Protein AF-A0AAQ4F7Z7-F1 (afdb_monomer_lite)

Structure (mmCIF, N/CA/C/O backbone):
data_AF-A0AAQ4F7Z7-F1
#
_entry.id   AF-A0AAQ4F7Z7-F1
#
loop_
_atom_site.group_PDB
_atom_site.id
_atom_site.type_symbol
_atom_site.label_atom_id
_atom_site.label_alt_id
_atom_site.label_comp_id
_atom_site.label_asym_id
_atom_site.label_entity_id
_atom_site.label_seq_id
_atom_site.pdbx_PDB_ins_code
_atom_site.Cartn_x
_atom_site.Cartn_y
_atom_site.Cartn_z
_atom_site.occupancy
_atom_site.B_iso_or_equiv
_atom_site.auth_seq_id
_atom_site.auth_comp_id
_atom_site.auth_asym_id
_atom_site.auth_atom_id
_atom_site.pdbx_PDB_model_num
ATOM 1 N N . MET A 1 1 ? 2.994 1.081 -28.480 1.00 55.53 1 MET A N 1
ATOM 2 C CA . MET A 1 1 ? 3.587 0.196 -27.455 1.00 55.53 1 MET A CA 1
ATOM 3 C C . MET A 1 1 ? 2.539 -0.004 -26.378 1.00 55.53 1 MET A C 1
ATOM 5 O O . MET A 1 1 ? 1.970 0.988 -25.948 1.00 55.53 1 MET A O 1
ATOM 9 N N . GLN A 1 2 ? 2.199 -1.246 -26.034 1.00 67.44 2 GLN A N 1
ATOM 10 C CA . GLN A 1 2 ? 1.186 -1.536 -25.015 1.00 67.44 2 GLN A CA 1
ATOM 11 C C . GLN A 1 2 ? 1.857 -1.473 -23.636 1.00 67.44 2 GLN A C 1
ATOM 13 O O . GLN A 1 2 ? 2.880 -2.117 -23.432 1.00 67.44 2 GLN A O 1
ATOM 18 N N . GLN A 1 3 ? 1.331 -0.647 -22.734 1.00 80.88 3 GLN A N 1
ATOM 19 C CA . GLN A 1 3 ? 1.844 -0.476 -21.374 1.00 80.88 3 GLN A CA 1
ATOM 20 C C . GLN A 1 3 ? 1.033 -1.356 -20.419 1.00 80.88 3 GLN A C 1
ATOM 22 O O . GLN A 1 3 ? -0.194 -1.390 -20.507 1.00 80.88 3 GLN A O 1
ATOM 27 N N . VAL A 1 4 ? 1.715 -2.064 -19.521 1.00 94.56 4 VAL A N 1
ATOM 28 C CA . VAL A 1 4 ? 1.096 -2.871 -18.465 1.00 94.56 4 VAL A CA 1
ATOM 29 C C . VAL A 1 4 ? 0.907 -1.999 -17.232 1.00 94.56 4 VAL A C 1
ATOM 31 O O . VAL A 1 4 ? 1.832 -1.295 -16.827 1.00 94.56 4 VAL A O 1
ATOM 34 N N . VAL A 1 5 ? -0.291 -2.055 -16.650 1.00 94.19 5 VAL A N 1
ATOM 35 C CA . VAL A 1 5 ? -0.657 -1.344 -15.422 1.00 94.19 5 VAL A CA 1
ATOM 36 C C . VAL A 1 5 ? -1.108 -2.366 -14.384 1.00 94.19 5 VAL A C 1
ATOM 38 O O . VAL A 1 5 ? -1.973 -3.190 -14.673 1.00 94.19 5 VAL A O 1
ATOM 41 N N . VAL A 1 6 ? -0.528 -2.313 -13.185 1.00 94.81 6 VAL A N 1
ATOM 42 C CA . VAL A 1 6 ? -0.918 -3.155 -12.043 1.00 94.81 6 VAL A CA 1
ATOM 43 C C . VAL A 1 6 ? -1.236 -2.267 -10.854 1.00 94.81 6 VAL A C 1
ATOM 45 O O . VAL A 1 6 ? -0.502 -1.320 -10.578 1.00 94.81 6 VAL A O 1
ATOM 48 N N . ALA A 1 7 ? -2.307 -2.604 -10.139 1.00 94.62 7 ALA A N 1
ATOM 49 C CA . ALA A 1 7 ? -2.650 -1.994 -8.864 1.00 94.62 7 ALA A CA 1
ATOM 50 C C . ALA A 1 7 ? -2.419 -2.987 -7.714 1.00 94.62 7 ALA A C 1
ATOM 52 O O . ALA A 1 7 ? -2.686 -4.181 -7.861 1.00 94.62 7 ALA A O 1
ATOM 53 N N . ALA A 1 8 ? -1.955 -2.491 -6.570 1.00 94.62 8 ALA A N 1
ATOM 54 C CA . ALA A 1 8 ? -1.839 -3.248 -5.328 1.00 94.62 8 ALA A CA 1
ATOM 55 C C . ALA A 1 8 ? -2.607 -2.545 -4.202 1.00 94.62 8 ALA A C 1
ATOM 57 O O . ALA A 1 8 ? -2.615 -1.318 -4.115 1.00 94.62 8 ALA A O 1
ATOM 58 N N . VAL A 1 9 ? -3.247 -3.344 -3.347 1.00 96.31 9 VAL A N 1
ATOM 59 C CA . VAL A 1 9 ? -3.968 -2.884 -2.154 1.00 96.31 9 VAL A CA 1
ATOM 60 C C . VAL A 1 9 ? -3.237 -3.429 -0.937 1.00 96.31 9 VAL A C 1
ATOM 62 O O . VAL A 1 9 ? -3.183 -4.642 -0.731 1.00 96.31 9 VAL A O 1
ATOM 65 N N . CYS A 1 10 ? -2.654 -2.533 -0.151 1.00 96.75 10 CYS A N 1
ATOM 66 C CA . CYS A 1 10 ? -1.739 -2.872 0.930 1.00 96.75 10 CYS A CA 1
ATOM 67 C C . CYS A 1 10 ? -2.310 -2.366 2.263 1.00 96.75 10 CYS A C 1
ATOM 69 O O . CYS A 1 10 ? -2.102 -1.200 2.602 1.00 96.75 10 CYS A O 1
ATOM 71 N N . PRO A 1 11 ? -3.069 -3.194 3.004 1.00 97.19 11 PRO A N 1
ATOM 72 C CA . PRO A 1 11 ? -3.557 -2.835 4.330 1.00 97.19 11 PRO A CA 1
ATOM 73 C C . PRO A 1 11 ? -2.435 -2.918 5.374 1.00 97.19 11 PRO A C 1
ATOM 75 O O . PRO A 1 11 ? -1.688 -3.895 5.421 1.00 97.19 11 PRO A O 1
ATOM 78 N N . PHE A 1 12 ? -2.370 -1.930 6.261 1.00 97.62 12 PHE A N 1
ATOM 79 C CA . PHE A 1 12 ? -1.374 -1.797 7.322 1.00 97.62 12 PHE A CA 1
ATOM 80 C C . PHE A 1 12 ? -2.029 -1.791 8.708 1.00 97.62 12 PHE A C 1
ATOM 82 O O . PHE A 1 12 ? -3.159 -1.334 8.867 1.00 97.62 12 PHE A O 1
ATOM 89 N N . PRO A 1 13 ? -1.333 -2.275 9.751 1.00 96.75 13 PRO A N 1
ATOM 90 C CA . PRO A 1 13 ? -1.872 -2.280 11.110 1.00 96.75 13 PRO A CA 1
ATOM 91 C C . PRO A 1 13 ? -1.976 -0.875 11.721 1.00 96.75 13 PRO A C 1
ATOM 93 O O . PRO A 1 13 ? -2.797 -0.663 12.609 1.00 96.75 13 PRO A O 1
ATOM 96 N N . THR A 1 14 ? -1.147 0.076 11.278 1.00 97.31 14 THR A N 1
ATOM 97 C CA . THR A 1 14 ? -1.114 1.458 11.776 1.00 97.31 14 THR A CA 1
ATOM 98 C C . THR A 1 14 ? -0.754 2.434 10.655 1.00 97.31 14 THR A C 1
ATOM 100 O O . T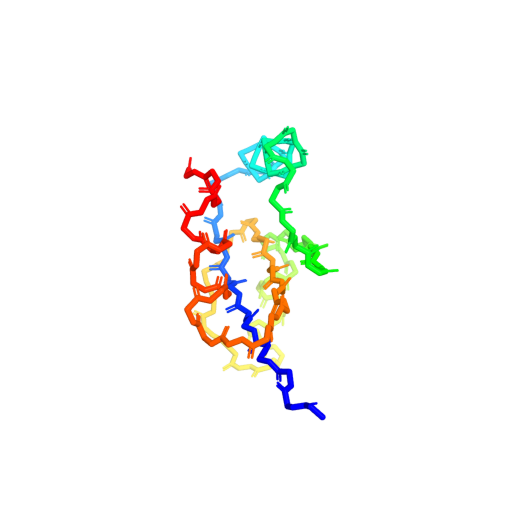HR A 1 14 ? -0.145 2.052 9.655 1.00 97.31 14 THR A O 1
ATOM 103 N N . VAL A 1 15 ? -1.080 3.717 10.843 1.00 97.69 15 VAL A N 1
ATOM 104 C CA . VAL A 1 15 ? -0.653 4.796 9.933 1.00 97.69 15 VAL A CA 1
ATOM 105 C C . VAL A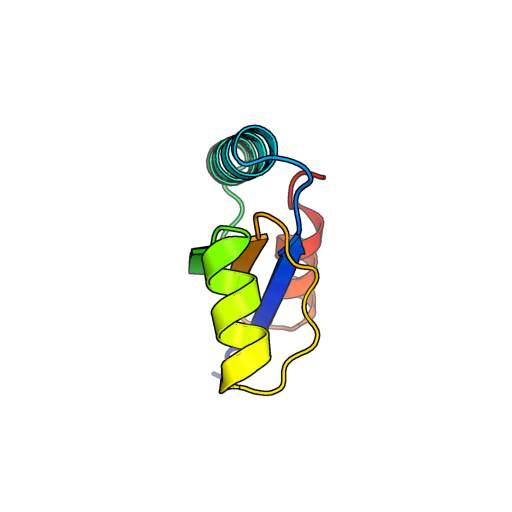 1 15 ? 0.874 4.897 9.879 1.00 97.69 15 VAL A C 1
ATOM 107 O O . VAL A 1 15 ? 1.437 5.052 8.801 1.00 97.69 15 VAL A O 1
ATOM 110 N N . THR A 1 16 ? 1.556 4.745 11.019 1.00 97.50 16 THR A N 1
ATOM 111 C CA . THR A 1 16 ? 3.025 4.752 11.084 1.00 97.50 16 THR A CA 1
ATOM 112 C C . THR A 1 16 ? 3.636 3.667 10.201 1.00 97.50 16 THR A C 1
ATOM 114 O O . THR A 1 16 ? 4.535 3.973 9.428 1.00 97.50 16 THR A O 1
ATOM 117 N N . ALA A 1 17 ? 3.106 2.438 10.240 1.00 97.44 17 ALA A N 1
ATOM 118 C CA . ALA A 1 17 ? 3.593 1.348 9.394 1.00 97.44 17 ALA A CA 1
ATOM 119 C C . ALA A 1 17 ? 3.408 1.652 7.895 1.00 97.44 17 ALA A C 1
ATOM 121 O O . ALA A 1 17 ? 4.299 1.384 7.093 1.00 97.44 17 ALA A O 1
ATOM 122 N N . ALA A 1 18 ? 2.285 2.274 7.514 1.00 97.19 18 ALA A N 1
ATOM 123 C CA . ALA A 1 18 ? 2.073 2.722 6.137 1.00 97.19 18 ALA A CA 1
ATOM 124 C C . ALA A 1 18 ? 3.087 3.808 5.725 1.00 97.19 18 ALA A C 1
ATOM 126 O O . ALA A 1 18 ? 3.658 3.743 4.639 1.00 97.19 18 ALA A O 1
ATOM 127 N N . ILE A 1 19 ? 3.358 4.787 6.596 1.00 96.81 19 ILE A N 1
ATOM 128 C CA . ILE A 1 19 ? 4.353 5.842 6.338 1.00 96.81 19 ILE A CA 1
ATOM 129 C C . ILE A 1 19 ? 5.752 5.244 6.173 1.00 96.81 19 ILE A C 1
ATOM 131 O O . ILE A 1 19 ? 6.456 5.594 5.228 1.00 96.81 19 ILE A O 1
ATOM 135 N N . GLU A 1 20 ? 6.153 4.331 7.058 1.00 97.31 20 GLU A N 1
ATOM 136 C CA . GLU A 1 20 ? 7.444 3.642 6.973 1.00 97.31 20 GLU A CA 1
ATOM 137 C C . GLU A 1 20 ? 7.594 2.897 5.642 1.00 97.31 20 GLU A C 1
ATOM 139 O O . GLU A 1 20 ? 8.636 3.013 4.992 1.00 97.31 20 GLU A O 1
ATOM 144 N N . ALA A 1 21 ? 6.537 2.218 5.184 1.00 96.50 21 ALA A N 1
ATOM 145 C CA . ALA A 1 21 ? 6.523 1.559 3.884 1.00 96.50 21 ALA A CA 1
ATOM 146 C C . ALA A 1 21 ? 6.687 2.554 2.720 1.00 96.50 21 ALA A C 1
ATOM 148 O O . ALA A 1 21 ? 7.468 2.298 1.802 1.00 96.50 21 ALA A O 1
ATOM 149 N N . VAL A 1 22 ? 6.019 3.715 2.754 1.00 96.31 22 VAL A N 1
ATOM 150 C CA . VAL A 1 22 ? 6.203 4.766 1.731 1.00 96.31 22 VAL A CA 1
ATOM 151 C C . VAL A 1 22 ? 7.638 5.291 1.736 1.00 96.31 22 VAL A C 1
ATOM 153 O O . VAL A 1 22 ? 8.259 5.387 0.678 1.00 96.31 22 VAL A O 1
ATOM 156 N N . VAL A 1 23 ? 8.195 5.591 2.912 1.00 96.56 23 VAL A N 1
ATOM 157 C CA . VAL A 1 23 ? 9.573 6.087 3.044 1.00 96.56 23 VAL A CA 1
ATOM 158 C C . VAL A 1 23 ? 10.567 5.085 2.461 1.00 96.56 23 VAL A C 1
ATOM 160 O O . VAL A 1 23 ? 11.409 5.469 1.650 1.00 96.56 23 VAL A O 1
ATOM 163 N N . GLN A 1 24 ? 10.447 3.805 2.815 1.00 95.69 24 GLN A N 1
ATOM 164 C CA . GLN A 1 24 ? 11.323 2.755 2.294 1.00 95.69 24 GLN A CA 1
ATOM 165 C C . GLN A 1 24 ? 11.161 2.568 0.781 1.00 95.69 24 GLN A C 1
ATOM 167 O O . GLN A 1 24 ? 12.156 2.468 0.069 1.00 95.69 24 GLN A O 1
ATOM 172 N N . THR A 1 25 ? 9.927 2.604 0.269 1.00 94.81 25 THR A N 1
ATOM 173 C CA . THR A 1 25 ? 9.642 2.533 -1.176 1.00 94.81 25 THR A CA 1
ATOM 174 C C . THR A 1 25 ? 10.386 3.633 -1.939 1.00 94.81 25 THR A C 1
ATOM 176 O O . THR A 1 25 ? 11.032 3.360 -2.954 1.00 94.81 25 THR A O 1
ATOM 179 N N . LEU A 1 26 ? 10.352 4.867 -1.422 1.00 93.75 26 LEU A N 1
ATOM 180 C CA . LEU A 1 26 ? 11.056 6.009 -2.009 1.00 93.75 26 LEU A CA 1
ATOM 181 C C . LEU A 1 26 ? 12.581 5.879 -1.880 1.00 93.75 26 LEU A C 1
ATOM 183 O O . LEU A 1 26 ? 13.298 6.134 -2.845 1.00 93.75 26 LEU A O 1
ATOM 187 N N . GLN A 1 27 ? 13.093 5.444 -0.726 1.00 94.88 27 GLN A N 1
ATOM 188 C CA . GLN A 1 27 ? 14.533 5.257 -0.499 1.00 94.88 27 GLN A CA 1
ATOM 189 C C . GLN A 1 27 ? 15.133 4.165 -1.391 1.00 94.88 27 GLN A C 1
ATOM 191 O O . GLN A 1 27 ? 16.243 4.320 -1.898 1.00 94.88 27 GLN A O 1
ATOM 196 N N . CYS A 1 28 ? 14.387 3.087 -1.632 1.00 92.50 28 CYS A N 1
ATOM 197 C CA . CYS A 1 28 ? 14.772 2.016 -2.546 1.00 92.50 28 CYS A CA 1
ATOM 198 C C . CYS A 1 28 ? 14.579 2.383 -4.025 1.00 92.50 28 CYS A C 1
ATOM 200 O O . CYS A 1 28 ? 14.911 1.575 -4.889 1.00 92.50 28 CYS A O 1
ATOM 202 N N . SER A 1 29 ? 14.067 3.583 -4.329 1.00 92.62 29 SER A N 1
ATOM 203 C CA . SER A 1 29 ? 13.778 4.035 -5.696 1.00 92.62 29 SER A CA 1
ATOM 204 C C . SER A 1 29 ? 12.899 3.048 -6.474 1.00 92.62 29 SER A C 1
ATOM 206 O O . SER A 1 29 ? 13.084 2.853 -7.677 1.00 92.62 29 SER A O 1
ATOM 208 N N . VAL A 1 30 ? 11.942 2.406 -5.792 1.00 92.69 30 VAL A N 1
ATOM 209 C CA . VAL A 1 30 ? 10.976 1.524 -6.457 1.00 92.69 30 VAL A CA 1
ATOM 210 C C . VAL A 1 30 ? 10.129 2.393 -7.394 1.00 92.69 30 VAL A C 1
ATOM 212 O O . VAL A 1 30 ? 9.549 3.381 -6.936 1.00 92.69 30 VAL A O 1
ATOM 215 N N . PRO A 1 31 ? 10.043 2.078 -8.699 1.00 92.12 31 PRO A N 1
ATOM 216 C CA . PRO A 1 31 ? 9.347 2.923 -9.663 1.00 92.12 31 PRO A CA 1
ATOM 217 C C . PRO A 1 31 ? 7.832 2.705 -9.561 1.00 92.12 31 PRO A C 1
ATOM 219 O O . PRO A 1 31 ? 7.222 1.980 -10.347 1.00 92.12 31 PRO A O 1
ATOM 222 N N . VAL A 1 32 ? 7.229 3.334 -8.557 1.00 94.75 32 VAL A N 1
ATOM 223 C CA . VAL A 1 32 ? 5.778 3.395 -8.383 1.00 94.75 32 VAL A CA 1
ATOM 224 C C . VAL A 1 32 ? 5.230 4.567 -9.194 1.00 94.75 32 VAL A C 1
ATOM 226 O O . VAL A 1 32 ? 5.779 5.667 -9.155 1.00 94.75 32 VAL A O 1
ATOM 229 N N . ALA A 1 33 ? 4.142 4.347 -9.925 1.00 95.38 33 ALA A N 1
ATOM 230 C CA . ALA A 1 33 ? 3.470 5.398 -10.682 1.00 95.38 33 ALA A CA 1
ATOM 231 C C . ALA A 1 33 ? 2.584 6.272 -9.782 1.00 95.38 33 ALA A C 1
ATOM 233 O O . ALA A 1 33 ? 2.563 7.491 -9.947 1.00 95.38 33 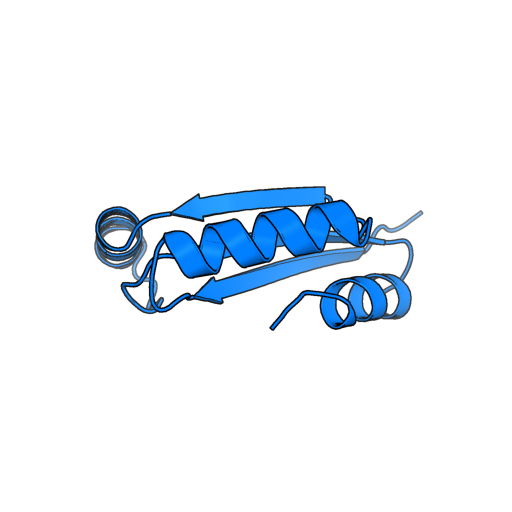ALA A O 1
ATOM 234 N N . ARG A 1 34 ? 1.853 5.665 -8.833 1.00 96.69 34 ARG A N 1
ATOM 235 C CA . ARG A 1 34 ? 0.988 6.369 -7.867 1.00 96.69 34 ARG A CA 1
ATOM 236 C C . ARG A 1 34 ? 0.956 5.676 -6.509 1.00 96.69 34 ARG A C 1
ATOM 238 O O . ARG A 1 34 ? 0.989 4.450 -6.444 1.00 96.69 34 ARG A O 1
ATOM 245 N N . ILE A 1 35 ? 0.851 6.476 -5.450 1.00 97.12 35 ILE A N 1
ATOM 246 C CA . ILE A 1 35 ? 0.664 6.033 -4.066 1.00 97.12 35 ILE A CA 1
ATOM 247 C C . ILE A 1 35 ? -0.470 6.866 -3.473 1.00 97.12 35 ILE A C 1
ATOM 249 O O . ILE A 1 35 ? -0.337 8.081 -3.377 1.00 97.12 35 ILE A O 1
ATOM 253 N N . GLU A 1 36 ? -1.554 6.218 -3.062 1.00 98.00 36 GLU A N 1
ATOM 254 C CA . GLU A 1 36 ? -2.688 6.857 -2.386 1.00 98.00 36 GLU A CA 1
ATOM 255 C C . GLU A 1 36 ? -2.893 6.230 -1.008 1.00 98.00 36 GLU A C 1
ATOM 257 O O . GLU A 1 36 ? -2.811 5.010 -0.861 1.00 98.00 36 GLU A O 1
ATOM 262 N N . PHE A 1 37 ? -3.177 7.053 0.000 1.00 98.00 37 PHE A N 1
ATOM 263 C CA . PHE A 1 37 ? -3.434 6.606 1.368 1.00 98.00 37 PHE A CA 1
ATOM 264 C C . PHE A 1 37 ? -4.889 6.857 1.758 1.00 98.00 37 PHE A C 1
ATOM 266 O O . PHE A 1 37 ? -5.379 7.980 1.637 1.00 98.00 37 PHE A O 1
ATOM 273 N N . LEU A 1 38 ? -5.549 5.827 2.285 1.00 98.06 38 LEU A N 1
ATOM 274 C CA . LEU A 1 38 ? -6.851 5.933 2.939 1.00 98.06 38 LEU A CA 1
ATOM 275 C C . LEU A 1 38 ? -6.733 5.422 4.378 1.00 98.06 38 LEU A C 1
ATOM 277 O O . LEU A 1 38 ? -6.168 4.353 4.619 1.00 98.06 38 LEU A O 1
ATOM 281 N N . ASP A 1 39 ? -7.296 6.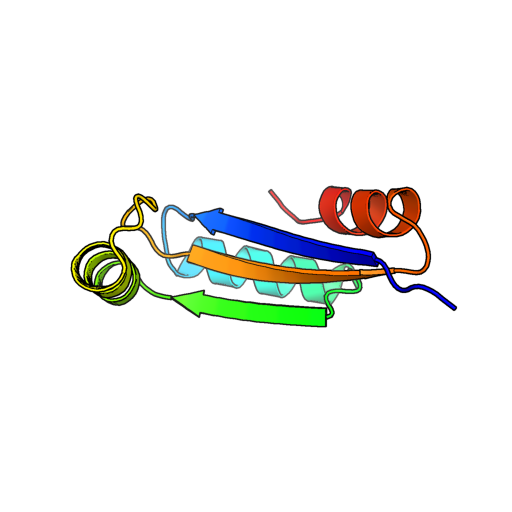165 5.328 1.00 97.94 39 ASP A N 1
ATOM 282 C CA . ASP A 1 39 ? -7.467 5.686 6.700 1.00 97.94 39 ASP A CA 1
ATOM 283 C C . ASP A 1 39 ? -8.630 4.681 6.806 1.00 97.94 39 ASP A C 1
ATOM 285 O O . ASP A 1 39 ? -9.395 4.459 5.863 1.00 97.94 39 ASP A O 1
ATOM 289 N N . ASP A 1 40 ? -8.760 4.037 7.964 1.00 97.75 40 ASP A N 1
ATOM 290 C CA . ASP A 1 40 ? -9.789 3.031 8.227 1.00 97.75 40 ASP A CA 1
ATOM 291 C C . ASP A 1 40 ? -11.214 3.587 8.075 1.00 97.75 40 ASP A C 1
ATOM 293 O O . ASP A 1 40 ? -12.079 2.915 7.506 1.00 97.75 40 ASP A O 1
ATOM 297 N N . ALA A 1 41 ? -11.450 4.832 8.501 1.00 97.69 41 ALA A N 1
ATOM 298 C CA . ALA A 1 41 ? -12.740 5.497 8.351 1.00 97.69 41 ALA A CA 1
ATOM 299 C C . ALA A 1 41 ? -13.116 5.685 6.872 1.00 97.69 41 ALA A C 1
ATOM 301 O O . ALA A 1 41 ? -14.260 5.435 6.479 1.00 97.69 41 ALA A O 1
ATOM 302 N N . THR A 1 42 ? -12.150 6.072 6.038 1.00 97.38 42 THR A N 1
ATOM 303 C CA . THR A 1 42 ? -12.352 6.243 4.598 1.00 97.38 42 THR A CA 1
ATOM 304 C C . THR A 1 42 ? -12.550 4.894 3.909 1.00 97.38 42 THR A C 1
ATOM 306 O O . THR A 1 42 ? -13.466 4.766 3.098 1.00 97.38 42 THR A O 1
ATOM 309 N N . ILE A 1 43 ? -11.790 3.851 4.274 1.00 97.88 43 ILE A N 1
ATOM 310 C CA . ILE A 1 43 ? -12.009 2.488 3.753 1.00 97.88 43 ILE A CA 1
ATOM 311 C C . ILE A 1 43 ? -13.410 1.980 4.099 1.00 97.88 43 ILE A C 1
ATOM 313 O O . ILE A 1 43 ? -14.111 1.461 3.228 1.00 97.88 43 ILE A O 1
ATOM 317 N N . LYS A 1 44 ? -13.859 2.178 5.340 1.00 97.44 44 LYS A N 1
ATOM 318 C CA . LYS A 1 44 ? -15.215 1.823 5.769 1.00 97.44 44 LYS A CA 1
ATOM 319 C C . LYS A 1 44 ? -16.287 2.539 4.948 1.00 97.44 44 LYS A C 1
ATOM 321 O O . LYS A 1 44 ? -17.277 1.924 4.539 1.00 97.44 44 LYS A O 1
ATOM 326 N N . ALA A 1 45 ? -16.094 3.830 4.680 1.00 96.94 45 ALA A N 1
ATOM 327 C CA . ALA A 1 45 ? -16.989 4.595 3.820 1.00 96.94 45 ALA A CA 1
ATOM 328 C C . ALA A 1 45 ? -16.991 4.044 2.382 1.00 96.94 45 ALA A C 1
ATOM 330 O O . ALA A 1 45 ? -18.065 3.853 1.805 1.00 96.94 45 ALA A O 1
ATOM 331 N N . CYS A 1 46 ? -15.819 3.709 1.829 1.00 96.50 46 CYS A N 1
ATOM 332 C CA . CYS A 1 46 ? -15.690 3.078 0.515 1.00 96.50 46 CYS A CA 1
ATOM 333 C C . CYS A 1 46 ? -16.420 1.731 0.448 1.00 96.50 46 CYS A C 1
ATOM 335 O O . CYS A 1 46 ? -17.210 1.535 -0.472 1.00 96.50 46 CYS A O 1
ATOM 337 N N . ASN A 1 47 ? -16.229 0.845 1.428 1.00 97.00 47 ASN A N 1
ATOM 338 C CA . ASN A 1 47 ? -16.940 -0.435 1.506 1.00 97.00 47 ASN A CA 1
ATOM 339 C C . ASN A 1 47 ? -18.458 -0.235 1.545 1.00 97.00 47 ASN A C 1
ATOM 341 O O . ASN A 1 47 ? -19.191 -0.861 0.779 1.00 97.00 47 ASN A O 1
ATOM 345 N N . SER A 1 48 ? -18.927 0.701 2.374 1.00 95.69 48 SER A N 1
ATOM 346 C CA . SER A 1 48 ? -20.356 0.984 2.545 1.00 95.69 48 SER A CA 1
ATOM 347 C C . SER A 1 48 ? -21.008 1.543 1.275 1.00 95.69 48 SER A C 1
ATOM 349 O O . SER A 1 48 ? -22.136 1.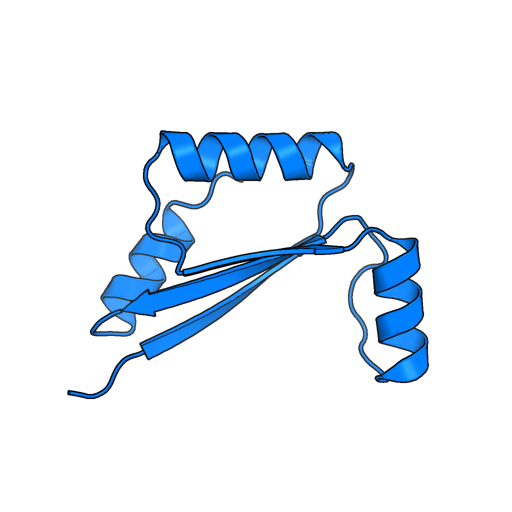177 0.948 1.00 95.69 48 SER A O 1
ATOM 351 N N . TYR A 1 49 ? -20.314 2.429 0.556 1.00 96.56 49 TYR A N 1
ATOM 352 C CA . TYR A 1 49 ? -20.854 3.099 -0.628 1.00 96.56 49 TYR A CA 1
ATOM 353 C C . TYR A 1 49 ? -20.674 2.274 -1.912 1.00 96.56 49 TYR A C 1
ATOM 355 O O . TYR A 1 49 ? -21.620 2.109 -2.683 1.00 96.56 49 TYR A O 1
ATOM 363 N N . ASN A 1 50 ? -19.479 1.714 -2.126 1.00 93.06 50 ASN A N 1
ATOM 364 C CA . ASN A 1 50 ? -19.103 1.010 -3.357 1.00 93.06 50 ASN A CA 1
ATOM 365 C C . ASN A 1 50 ? -19.314 -0.511 -3.294 1.00 93.06 50 ASN A C 1
ATOM 367 O O . ASN A 1 50 ? -19.061 -1.189 -4.288 1.00 93.06 50 ASN A O 1
ATOM 371 N N . LYS A 1 51 ? -19.779 -1.059 -2.159 1.00 90.62 51 LYS A N 1
ATOM 372 C CA . LYS A 1 51 ? -19.941 -2.509 -1.926 1.00 90.62 51 LYS A CA 1
ATOM 373 C C . LYS A 1 51 ? -18.641 -3.298 -2.127 1.00 90.62 51 LYS A C 1
ATOM 375 O O . LYS A 1 51 ? -18.654 -4.414 -2.644 1.00 90.62 51 LYS A O 1
ATOM 380 N N . THR A 1 52 ? -17.518 -2.696 -1.746 1.00 92.94 52 THR A N 1
ATOM 381 C CA . THR A 1 52 ? -16.229 -3.386 -1.642 1.00 92.94 52 THR A CA 1
ATOM 382 C C . THR A 1 52 ? -16.104 -4.077 -0.288 1.00 92.94 52 THR A C 1
ATOM 384 O O . THR A 1 52 ? -16.856 -3.775 0.636 1.00 92.94 52 THR A O 1
ATOM 387 N N . ASP A 1 53 ? -15.147 -4.996 -0.176 1.00 95.06 53 ASP A N 1
ATOM 388 C CA . ASP A 1 53 ? -14.902 -5.778 1.043 1.00 95.06 53 ASP A CA 1
ATOM 389 C C . ASP A 1 53 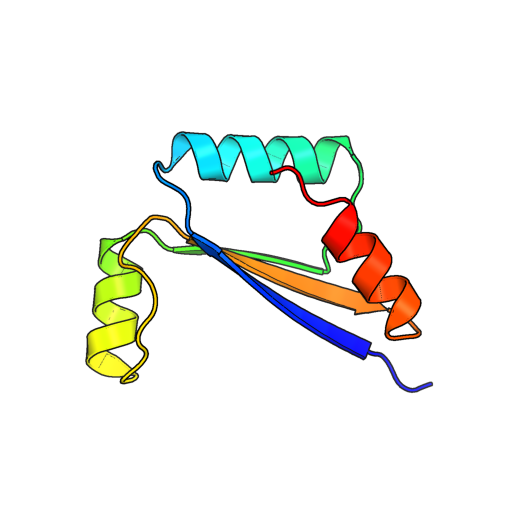? -13.427 -5.674 1.467 1.00 95.06 53 ASP A C 1
ATOM 391 O O . ASP A 1 53 ? -12.748 -6.656 1.769 1.00 95.06 53 ASP A O 1
ATOM 395 N N . PHE A 1 54 ? -12.874 -4.457 1.386 1.00 96.44 54 PHE A N 1
ATOM 396 C CA . PHE A 1 54 ? -11.508 -4.196 1.832 1.00 96.44 54 PHE A CA 1
ATOM 397 C C . PHE A 1 54 ? -11.422 -4.275 3.356 1.00 96.44 54 PHE A C 1
ATOM 399 O O . PHE A 1 54 ? -12.371 -3.954 4.069 1.00 96.44 54 PHE A O 1
ATOM 406 N N . LYS A 1 55 ? -10.250 -4.632 3.879 1.00 97.19 55 LYS A N 1
ATOM 407 C CA . LYS A 1 55 ? -10.009 -4.597 5.322 1.00 97.19 55 LYS A CA 1
ATOM 408 C C . LYS A 1 55 ? -10.073 -3.147 5.822 1.00 97.19 55 LYS A C 1
ATOM 410 O O . LYS A 1 55 ? -9.305 -2.321 5.342 1.00 97.19 55 LYS A O 1
ATOM 415 N N . GLU A 1 56 ? -10.943 -2.859 6.795 1.00 97.56 56 GLU A N 1
ATOM 416 C CA . GLU A 1 56 ? -11.091 -1.537 7.439 1.00 97.56 56 GLU A CA 1
ATOM 417 C C . GLU A 1 56 ? -9.866 -1.196 8.309 1.00 97.56 56 GLU A C 1
ATOM 419 O O . GLU A 1 56 ? -9.892 -1.246 9.535 1.00 97.56 56 GLU A O 1
ATOM 424 N N . THR A 1 57 ? -8.749 -0.910 7.647 1.00 98.44 57 THR A N 1
ATOM 425 C CA . THR A 1 57 ? -7.457 -0.538 8.228 1.00 98.44 57 THR A CA 1
ATOM 426 C C . THR A 1 57 ? -6.795 0.530 7.359 1.00 98.44 57 THR A C 1
ATOM 428 O O . THR A 1 57 ? -7.106 0.585 6.164 1.00 98.44 57 THR A O 1
ATOM 431 N N . PRO A 1 58 ? -5.846 1.323 7.893 1.00 98.44 58 PRO A N 1
ATOM 432 C CA . PRO A 1 58 ? -5.016 2.207 7.076 1.00 98.44 58 PRO A CA 1
ATOM 433 C C . PRO A 1 58 ? -4.448 1.448 5.872 1.00 98.44 58 PRO A C 1
ATOM 435 O O . PRO A 1 58 ? -3.880 0.372 6.041 1.00 98.44 58 PRO A O 1
ATOM 438 N N . THR A 1 59 ? -4.639 1.954 4.659 1.00 98.38 59 THR A N 1
ATOM 439 C CA . THR A 1 59 ? -4.347 1.205 3.430 1.00 98.38 59 THR A CA 1
ATOM 440 C C . THR A 1 59 ? -3.654 2.096 2.412 1.00 98.38 59 THR A C 1
ATOM 442 O O . THR A 1 59 ? -4.087 3.223 2.166 1.00 98.38 59 THR A O 1
ATOM 445 N N . LEU A 1 60 ? -2.595 1.568 1.797 1.00 98.06 60 LEU A N 1
ATOM 446 C CA . LEU A 1 60 ? -1.987 2.159 0.610 1.00 98.06 60 LEU A CA 1
ATOM 447 C C . LEU A 1 60 ? -2.537 1.488 -0.647 1.00 98.06 60 LEU A C 1
ATOM 449 O O . LEU A 1 60 ? -2.554 0.259 -0.749 1.00 98.06 60 LEU A O 1
ATOM 453 N N . PHE A 1 61 ? -2.935 2.300 -1.617 1.00 97.38 61 PHE A N 1
ATOM 454 C CA . PHE A 1 61 ? -3.205 1.874 -2.983 1.00 97.38 61 PHE A CA 1
ATOM 455 C C . PHE A 1 61 ? -2.027 2.292 -3.851 1.00 97.38 61 PHE A C 1
ATOM 457 O O . PHE A 1 61 ? -1.690 3.473 -3.935 1.00 97.38 61 PHE A O 1
ATOM 464 N N . LEU A 1 62 ? -1.388 1.312 -4.478 1.00 96.75 62 LEU A N 1
ATOM 465 C CA . LEU A 1 62 ? -0.193 1.511 -5.288 1.00 96.75 62 LEU A CA 1
ATOM 466 C C . LEU A 1 62 ? -0.513 1.190 -6.741 1.00 96.75 62 LEU A C 1
ATOM 468 O O . LEU A 1 62 ? -1.188 0.198 -7.012 1.00 96.75 62 LEU A O 1
ATOM 472 N N . GLU A 1 63 ? -0.001 1.986 -7.671 1.00 96.69 63 GLU A N 1
ATOM 473 C CA . GLU A 1 63 ? -0.077 1.702 -9.103 1.00 96.69 63 GLU A CA 1
ATOM 474 C C . GLU A 1 63 ? 1.321 1.631 -9.714 1.00 96.69 63 GLU A C 1
ATOM 476 O O . GLU A 1 63 ? 2.174 2.469 -9.427 1.00 96.69 63 GLU A O 1
ATOM 481 N N . PHE A 1 64 ? 1.533 0.658 -10.594 1.00 95.25 64 PHE A N 1
ATOM 482 C CA . PHE A 1 64 ? 2.796 0.385 -11.269 1.00 95.25 64 PHE A CA 1
ATOM 483 C C . PHE A 1 64 ? 2.603 0.316 -12.771 1.00 95.25 64 PHE A C 1
ATOM 485 O O . PHE A 1 64 ? 1.633 -0.279 -13.247 1.00 95.25 64 PHE A O 1
ATOM 492 N N . HIS A 1 65 ? 3.553 0.876 -13.514 1.00 95.25 65 HIS A N 1
ATOM 493 C CA . HIS A 1 65 ? 3.551 0.888 -14.972 1.00 95.25 65 HIS A CA 1
ATOM 494 C C . HIS A 1 65 ? 4.824 0.228 -15.505 1.00 95.25 65 HIS A C 1
ATOM 496 O O . HIS A 1 65 ? 5.921 0.462 -14.998 1.00 95.25 65 HIS A O 1
ATOM 502 N N . GLY A 1 66 ? 4.700 -0.554 -16.575 1.00 92.75 66 GLY A N 1
ATOM 503 C CA . GLY A 1 66 ? 5.858 -1.177 -17.211 1.00 92.75 66 GLY A CA 1
ATOM 504 C C . GLY A 1 66 ? 5.601 -1.618 -18.644 1.00 92.75 66 GLY A C 1
ATOM 505 O O . GLY A 1 66 ? 4.471 -1.643 -19.126 1.00 92.75 66 GLY A O 1
ATOM 506 N N . SER A 1 67 ? 6.677 -1.965 -19.346 1.00 92.75 67 SER A N 1
ATOM 507 C CA . SER A 1 67 ? 6.629 -2.448 -20.732 1.00 92.75 67 SER A CA 1
ATOM 508 C C . SER A 1 67 ? 6.207 -3.917 -20.855 1.00 92.75 67 SER A C 1
ATOM 510 O O . SER A 1 67 ? 5.919 -4.379 -21.956 1.00 92.75 67 SER A O 1
ATOM 512 N N . SER A 1 68 ? 6.178 -4.659 -19.744 1.00 93.50 68 SER A N 1
ATOM 513 C CA . SER A 1 68 ? 5.737 -6.053 -19.664 1.00 93.50 68 SER A CA 1
ATOM 514 C C . SER A 1 68 ? 5.240 -6.390 -18.254 1.00 93.50 68 SER A C 1
ATOM 516 O O . SER A 1 68 ? 5.568 -5.694 -17.291 1.00 93.50 68 SER A O 1
ATOM 518 N N . GLU A 1 69 ? 4.484 -7.483 -18.112 1.00 90.88 69 GLU A N 1
ATOM 519 C CA . GLU A 1 69 ? 4.055 -7.985 -16.796 1.00 90.88 69 GLU A CA 1
ATOM 520 C C . GLU A 1 69 ? 5.239 -8.342 -15.899 1.00 90.88 69 GLU A C 1
ATOM 522 O O . GLU A 1 69 ? 5.191 -8.102 -14.696 1.00 90.88 69 GLU A O 1
ATOM 527 N N . GLN A 1 70 ? 6.310 -8.888 -16.478 1.00 91.50 70 GLN A N 1
ATOM 528 C CA . GLN A 1 70 ? 7.515 -9.257 -15.742 1.00 91.50 70 GLN A CA 1
ATOM 529 C C . GLN A 1 70 ? 8.184 -8.024 -15.124 1.00 91.50 70 GLN A C 1
ATOM 531 O O . GLN A 1 70 ? 8.480 -8.028 -13.932 1.00 91.50 70 GLN A O 1
ATOM 536 N N . ALA A 1 71 ? 8.329 -6.947 -15.904 1.00 90.81 71 ALA A N 1
ATOM 537 C CA . ALA A 1 71 ? 8.896 -5.694 -15.415 1.00 90.81 71 ALA A CA 1
ATOM 538 C C . ALA A 1 71 ? 8.074 -5.124 -14.250 1.00 90.81 71 ALA A C 1
ATOM 540 O O . ALA A 1 71 ? 8.638 -4.722 -13.240 1.00 90.81 71 ALA A O 1
ATOM 541 N N . VAL A 1 72 ? 6.740 -5.139 -14.348 1.00 93.19 72 VAL A N 1
ATOM 542 C CA . VAL A 1 72 ? 5.874 -4.650 -13.264 1.00 93.19 72 VAL A CA 1
ATOM 543 C C . VAL A 1 72 ? 5.917 -5.567 -12.037 1.00 93.19 72 VAL A C 1
ATOM 545 O O . VAL A 1 72 ? 5.981 -5.090 -10.906 1.00 93.19 72 VAL A O 1
ATOM 548 N N . ARG A 1 73 ? 5.930 -6.890 -12.229 1.00 90.94 73 ARG A N 1
ATOM 549 C CA . ARG A 1 73 ? 6.053 -7.863 -11.131 1.00 90.94 73 ARG A CA 1
ATOM 550 C C . ARG A 1 73 ? 7.332 -7.673 -10.330 1.00 90.94 73 ARG A C 1
ATOM 552 O O . ARG A 1 73 ? 7.296 -7.787 -9.108 1.00 90.94 73 ARG A O 1
ATOM 559 N N . GLU A 1 74 ? 8.437 -7.371 -11.001 1.00 90.44 74 GLU A N 1
ATOM 560 C CA . GLU A 1 74 ? 9.696 -7.055 -10.334 1.00 90.44 74 GLU A CA 1
ATOM 561 C C . GLU A 1 74 ? 9.542 -5.816 -9.451 1.00 90.44 74 GLU A C 1
ATOM 563 O O . GLU A 1 74 ? 9.923 -5.867 -8.287 1.00 90.44 74 GLU A O 1
ATOM 568 N N . GLN A 1 75 ? 8.901 -4.748 -9.930 1.00 91.62 75 GLN A N 1
ATOM 569 C CA . GLN A 1 75 ? 8.646 -3.545 -9.122 1.00 91.62 75 GLN A CA 1
ATOM 570 C C . GLN A 1 75 ? 7.820 -3.862 -7.868 1.00 91.62 75 GLN A C 1
ATOM 572 O O . GLN A 1 75 ? 8.201 -3.470 -6.767 1.00 91.62 75 GLN A O 1
ATOM 577 N N . VAL A 1 76 ? 6.738 -4.634 -8.020 1.00 91.19 76 VAL A N 1
ATOM 578 C CA . VAL A 1 76 ? 5.885 -5.063 -6.898 1.00 91.19 76 VAL A CA 1
ATOM 579 C C . VAL A 1 76 ? 6.672 -5.903 -5.888 1.00 91.19 76 VAL A C 1
ATOM 581 O O . VAL A 1 76 ? 6.497 -5.740 -4.684 1.00 91.19 76 VAL A O 1
ATOM 584 N N . HIS A 1 77 ? 7.567 -6.780 -6.349 1.00 89.62 77 HIS A N 1
ATOM 585 C CA . HIS A 1 77 ? 8.381 -7.619 -5.465 1.00 89.62 77 HIS A CA 1
ATOM 586 C C . HIS A 1 77 ? 9.397 -6.816 -4.632 1.00 89.62 77 HIS A C 1
ATOM 588 O O . HIS A 1 77 ? 9.802 -7.272 -3.565 1.00 89.62 77 HIS A O 1
ATOM 594 N N . HIS A 1 78 ? 9.808 -5.633 -5.096 1.00 89.62 78 HIS A N 1
ATOM 595 C CA . HIS A 1 78 ? 10.721 -4.754 -4.358 1.00 89.62 78 HIS A CA 1
ATOM 596 C C . HIS A 1 78 ? 10.015 -3.868 -3.326 1.00 89.62 78 HIS A C 1
ATOM 598 O O . HIS A 1 78 ? 10.685 -3.092 -2.644 1.00 89.62 78 HIS A O 1
ATOM 604 N N . LEU A 1 79 ? 8.689 -3.973 -3.184 1.00 87.06 79 LEU A N 1
ATOM 605 C CA . LEU A 1 79 ? 7.992 -3.265 -2.123 1.00 87.06 79 LEU A CA 1
ATOM 606 C C . LEU A 1 79 ? 8.467 -3.737 -0.738 1.00 87.06 79 LEU A C 1
ATOM 608 O O . LEU A 1 79 ? 8.602 -4.945 -0.508 1.00 87.06 79 LEU A O 1
ATOM 612 N N . PRO A 1 80 ? 8.686 -2.800 0.198 1.00 80.50 80 PRO A N 1
ATOM 613 C CA . PRO A 1 80 ? 8.933 -3.137 1.592 1.00 80.50 80 PRO A CA 1
ATOM 614 C C . PRO A 1 80 ? 7.720 -3.872 2.183 1.00 80.50 80 PRO A C 1
ATOM 616 O O . PRO A 1 80 ? 6.577 -3.594 1.812 1.00 80.50 80 PRO A O 1
ATOM 619 N N . ARG A 1 81 ? 7.983 -4.842 3.066 1.00 68.94 81 ARG A N 1
ATOM 620 C CA . ARG A 1 81 ? 6.961 -5.686 3.709 1.00 68.94 81 ARG A CA 1
ATOM 621 C C . ARG A 1 81 ? 6.581 -5.177 5.087 1.00 68.94 81 ARG A C 1
ATOM 623 O O . ARG A 1 81 ? 7.510 -4.775 5.819 1.00 68.94 81 ARG A O 1
#

Radius of gyration: 13.57 Å; chains: 1; bounding box: 36×16×39 Å

Sequence (81 aa):
MQQVVVAAVCPFPTVTAAIEAVVQTLQCSVPVARIEFLDDATIKACNSYNKTDFKETPTLFLEFHGSSEQAVREQVHHLPR

pLDDT: mean 93.71, std 6.85, range [55.53, 98.44]

Foldseek 3Di:
DDKDKDKDKFFDQAPVRVVVQVVQLVVVVLPWPDKDWDALVRVVVCCVPVVDDDDSHIIIMTMFMDPDPVVRVVSVVSGDD

Secondary structure (DSSP, 8-state):
-PPEEEEEEEE-SSHHHHHHHHHHHHHTT---SEEEEE-HHHHHHHHHHH-----SS-EEEEEEEESSHHHHHHHHHTS--

InterPro domains:
  IPR004113 FAD-binding oxidoreductase/transferase, type 4, C-terminal [PF02913] (2-77)
  IPR016164 FAD-linked oxidase-like, C-terminal [SSF55103] (6-79)

Organism: Amblyomma americanum (NCBI:txid6943)